Protein AF-A0A0B7BZL6-F1 (afdb_monomer_lite)

Sequence (78 aa):
RIRRFNDVFEPISNRIDEIYKILSGNESAQAFLAPENAEEPYLEGVVYNCVAPGKRFRPMDQLSGGEKTIAALALLFA

Foldseek 3Di:
DVVVCCVPPVVLQVQLQVLLCVLLVHNQKGWGKAAPDPVCSPVGDIQIFIDHPPHDTDGPVPDDPVSVVSSVVSSVVD

Secondary structure (DSSP, 8-state):
-HHHHHHHHHHHHHHHHHHHHHHHT-TT-EEEEEES-SSSTTTS-EEEEEE-TT-----GGGS-HHHHHHHHHHHHH-

Structure (mmCIF, N/CA/C/O backbone):
data_AF-A0A0B7BZL6-F1
#
_entry.id   AF-A0A0B7BZL6-F1
#
loop_
_atom_site.group_PDB
_atom_site.id
_atom_site.type_symbol
_atom_site.label_atom_id
_atom_site.label_alt_id
_atom_site.label_comp_id
_atom_site.label_asym_id
_atom_site.label_entity_id
_atom_site.label_seq_id
_atom_site.pdbx_PDB_ins_code
_atom_site.Cartn_x
_atom_site.Cartn_y
_atom_site.Cartn_z
_atom_site.occupancy
_atom_site.B_iso_or_equiv
_atom_site.auth_seq_id
_atom_site.auth_comp_id
_atom_site.auth_asym_id
_atom_site.auth_atom_id
_atom_site.pdbx_PDB_model_num
ATOM 1 N N . ARG A 1 1 ? 8.325 -5.426 -21.510 1.00 87.19 1 ARG A N 1
ATOM 2 C CA . ARG A 1 1 ? 8.603 -5.846 -20.116 1.00 87.19 1 ARG A CA 1
ATOM 3 C C . ARG A 1 1 ? 7.868 -4.921 -19.158 1.00 87.19 1 ARG A C 1
ATOM 5 O O . ARG A 1 1 ? 6.939 -5.415 -18.542 1.00 87.19 1 ARG A O 1
ATOM 12 N N . ILE A 1 2 ? 8.134 -3.608 -19.213 1.00 91.69 2 ILE A N 1
ATOM 13 C CA . ILE A 1 2 ? 7.377 -2.536 -18.524 1.00 91.69 2 ILE A CA 1
ATOM 14 C C . ILE A 1 2 ? 5.863 -2.773 -18.531 1.00 91.69 2 ILE A C 1
ATOM 16 O O . ILE A 1 2 ? 5.269 -2.941 -17.480 1.00 91.69 2 ILE A O 1
ATOM 20 N N . ARG A 1 3 ? 5.252 -2.887 -19.720 1.00 93.50 3 ARG A N 1
ATOM 21 C CA . ARG A 1 3 ? 3.796 -3.065 -19.843 1.00 93.50 3 ARG A CA 1
ATOM 22 C C . ARG A 1 3 ? 3.245 -4.222 -19.000 1.00 93.50 3 ARG A C 1
ATOM 24 O O . ARG A 1 3 ? 2.325 -4.013 -18.237 1.00 93.50 3 ARG A O 1
ATOM 31 N N . ARG A 1 4 ? 3.856 -5.412 -19.076 1.00 94.81 4 ARG A N 1
ATOM 32 C CA . ARG A 1 4 ? 3.397 -6.588 -18.311 1.00 94.81 4 ARG A CA 1
ATOM 33 C C . ARG A 1 4 ? 3.565 -6.412 -16.802 1.00 94.81 4 ARG A C 1
ATOM 35 O O . ARG A 1 4 ? 2.784 -6.978 -16.054 1.00 94.81 4 ARG A O 1
ATOM 42 N N . PHE A 1 5 ? 4.600 -5.687 -16.376 1.00 94.56 5 PHE A N 1
ATOM 43 C CA . PHE A 1 5 ? 4.788 -5.353 -14.968 1.00 94.56 5 PHE A CA 1
ATOM 44 C C . PHE A 1 5 ? 3.674 -4.407 -14.509 1.00 94.56 5 PHE A C 1
ATOM 46 O O . PHE A 1 5 ? 2.964 -4.729 -13.564 1.00 94.56 5 PHE A O 1
ATOM 53 N N . ASN A 1 6 ? 3.456 -3.304 -15.231 1.00 93.88 6 ASN A N 1
ATOM 54 C CA . ASN A 1 6 ? 2.443 -2.305 -14.883 1.00 93.88 6 ASN A CA 1
ATOM 55 C C . ASN A 1 6 ? 1.017 -2.871 -14.939 1.00 93.88 6 ASN A C 1
ATOM 57 O O . ASN A 1 6 ? 0.239 -2.584 -14.037 1.00 93.88 6 ASN A O 1
ATOM 61 N N . ASP A 1 7 ? 0.709 -3.741 -15.911 1.00 95.69 7 ASP A N 1
ATOM 62 C CA . ASP A 1 7 ? -0.597 -4.412 -16.042 1.00 95.69 7 ASP A CA 1
ATOM 63 C C . ASP A 1 7 ? -0.993 -5.182 -14.758 1.00 95.69 7 ASP A C 1
ATOM 65 O O . ASP A 1 7 ? -2.179 -5.361 -14.489 1.00 95.69 7 ASP A O 1
ATOM 69 N N . VAL A 1 8 ? -0.014 -5.640 -13.965 1.00 93.69 8 VAL A N 1
ATOM 70 C CA . VAL A 1 8 ? -0.231 -6.332 -12.680 1.00 93.69 8 VAL A CA 1
ATOM 71 C C . VAL A 1 8 ? -0.035 -5.390 -11.492 1.00 93.69 8 VAL A C 1
ATOM 73 O O . VAL A 1 8 ? -0.797 -5.437 -10.531 1.00 93.69 8 VAL A O 1
ATOM 76 N N . PHE A 1 9 ? 0.979 -4.529 -11.550 1.00 95.06 9 PHE A N 1
ATOM 77 C CA . PHE A 1 9 ? 1.389 -3.686 -10.435 1.00 95.06 9 PHE A CA 1
ATOM 78 C C . PHE A 1 9 ? 0.399 -2.554 -10.131 1.00 95.06 9 PHE A C 1
ATOM 80 O O . PHE A 1 9 ? 0.076 -2.332 -8.966 1.00 95.06 9 PHE A O 1
ATOM 87 N N . GLU A 1 10 ? -0.111 -1.851 -11.150 1.00 94.25 10 GLU A N 1
ATOM 88 C CA . GLU A 1 10 ? -1.045 -0.729 -10.956 1.00 94.25 10 GLU A CA 1
ATOM 89 C C . GLU A 1 10 ? -2.327 -1.145 -10.219 1.00 94.25 10 GLU A C 1
ATOM 91 O O . GLU A 1 10 ? -2.680 -0.485 -9.240 1.00 94.25 10 GLU A O 1
ATOM 96 N N . PRO A 1 11 ? -3.025 -2.233 -10.611 1.00 95.62 11 PRO A N 1
ATOM 97 C CA . PRO A 1 11 ? -4.211 -2.690 -9.891 1.00 95.62 11 PRO A CA 1
ATOM 98 C C . PRO A 1 11 ? -3.960 -2.952 -8.401 1.00 95.62 11 PRO A C 1
ATOM 100 O O . PRO A 1 11 ? -4.768 -2.534 -7.572 1.00 95.62 11 PRO A O 1
ATOM 103 N N . ILE A 1 12 ? -2.833 -3.589 -8.067 1.00 95.62 12 ILE A N 1
ATOM 104 C CA . ILE A 1 12 ? -2.448 -3.910 -6.684 1.00 95.62 12 ILE A CA 1
ATOM 105 C C . ILE A 1 12 ? -2.143 -2.619 -5.916 1.00 95.62 12 ILE A C 1
ATOM 107 O O . ILE A 1 12 ? -2.691 -2.377 -4.840 1.00 95.62 12 ILE A O 1
ATOM 111 N N . SER A 1 13 ? -1.318 -1.745 -6.499 1.00 95.06 13 SER A N 1
ATOM 112 C CA . SER A 1 13 ? -0.947 -0.457 -5.907 1.00 95.06 13 SER A CA 1
ATOM 113 C C . SER A 1 13 ? -2.152 0.454 -5.666 1.00 95.06 13 SER A C 1
ATOM 115 O O . SER A 1 13 ? -2.139 1.241 -4.723 1.00 95.06 13 SER A O 1
ATOM 117 N N . ASN A 1 14 ? -3.192 0.364 -6.496 1.00 94.75 14 ASN A N 1
ATOM 118 C CA . ASN A 1 14 ? -4.401 1.172 -6.346 1.00 94.75 14 ASN A CA 1
ATOM 119 C C . ASN A 1 14 ? -5.355 0.629 -5.269 1.00 94.75 14 ASN A C 1
ATOM 121 O O . ASN A 1 14 ? -6.143 1.396 -4.723 1.00 94.75 14 ASN A O 1
ATOM 125 N N . ARG A 1 15 ? -5.300 -0.673 -4.954 1.00 95.94 15 ARG A N 1
ATOM 126 C CA . ARG A 1 15 ? -6.195 -1.328 -3.979 1.00 95.94 15 ARG A CA 1
ATOM 127 C C . ARG A 1 15 ? -5.614 -1.445 -2.576 1.00 95.94 15 ARG A C 1
ATOM 129 O O . ARG A 1 15 ? -6.369 -1.491 -1.606 1.00 95.94 15 ARG A O 1
ATOM 136 N N . ILE A 1 16 ? -4.288 -1.487 -2.454 1.00 95.75 16 ILE A N 1
ATOM 137 C CA . ILE A 1 16 ? -3.606 -1.746 -1.181 1.00 95.75 16 ILE A CA 1
ATOM 138 C C . ILE A 1 16 ? -3.996 -0.758 -0.071 1.00 95.75 16 ILE A C 1
ATOM 140 O O . ILE A 1 16 ? -4.166 -1.170 1.076 1.00 95.75 16 ILE A O 1
ATOM 144 N N . ASP A 1 17 ? -4.177 0.525 -0.402 1.00 94.69 17 ASP A N 1
ATOM 145 C CA . ASP A 1 17 ? -4.546 1.570 0.561 1.00 94.69 17 ASP A CA 1
ATOM 146 C C . ASP A 1 17 ? -5.948 1.342 1.143 1.00 94.69 17 ASP A C 1
ATOM 148 O O . ASP A 1 17 ? -6.142 1.389 2.359 1.00 94.69 17 ASP A O 1
ATOM 152 N N . GLU A 1 18 ? -6.918 1.026 0.281 1.00 95.44 18 GLU A N 1
ATOM 153 C CA . GLU A 1 18 ? -8.298 0.742 0.679 1.00 95.44 18 GLU A CA 1
ATOM 154 C C . GLU A 1 18 ? -8.366 -0.494 1.584 1.00 95.44 18 GLU A C 1
ATOM 156 O O . GLU A 1 18 ? -8.941 -0.448 2.674 1.00 95.44 18 GLU A O 1
ATOM 161 N N . ILE A 1 19 ? -7.709 -1.583 1.183 1.00 95.75 19 ILE A N 1
ATOM 162 C CA . ILE A 1 19 ? -7.690 -2.832 1.952 1.00 95.75 19 ILE A CA 1
ATOM 163 C C . ILE A 1 19 ? -7.013 -2.623 3.306 1.00 95.75 19 ILE A C 1
ATOM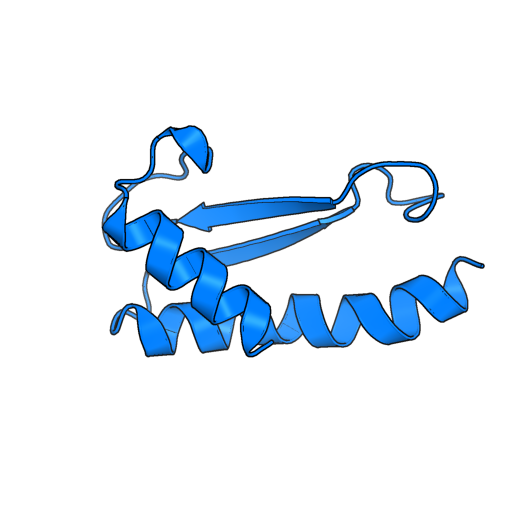 165 O O . ILE A 1 19 ? -7.518 -3.083 4.332 1.00 95.75 19 ILE A O 1
ATOM 169 N N . TYR A 1 20 ? -5.894 -1.900 3.346 1.00 94.50 20 TYR A N 1
ATOM 170 C CA . TYR A 1 20 ? -5.194 -1.628 4.596 1.00 94.50 20 TYR A CA 1
ATOM 171 C C . TYR A 1 20 ? -6.034 -0.777 5.561 1.00 94.50 20 TYR A C 1
ATOM 173 O O . TYR A 1 20 ? -6.071 -1.064 6.761 1.00 94.50 20 TYR A O 1
ATOM 181 N N . LYS A 1 21 ? -6.773 0.222 5.061 1.00 94.31 21 LYS A N 1
ATOM 182 C CA . LYS A 1 21 ? -7.724 1.012 5.865 1.00 94.31 21 LYS A CA 1
ATOM 183 C C . LYS A 1 21 ? -8.840 0.151 6.448 1.00 94.31 21 LYS A C 1
ATOM 185 O O . LYS A 1 21 ? -9.149 0.279 7.633 1.00 94.31 21 LYS A O 1
ATOM 190 N N . ILE A 1 22 ? -9.394 -0.763 5.649 1.00 94.62 22 ILE A N 1
ATOM 191 C CA . ILE A 1 22 ? -10.435 -1.698 6.095 1.00 94.62 22 ILE A CA 1
ATOM 192 C C . ILE A 1 22 ? -9.891 -2.622 7.193 1.00 94.62 22 ILE A C 1
ATOM 194 O O . ILE A 1 22 ? -10.497 -2.729 8.258 1.00 94.62 22 ILE A O 1
ATOM 198 N N . LEU A 1 23 ? -8.730 -3.250 6.978 1.00 93.12 23 LEU A N 1
ATOM 199 C CA . LEU A 1 23 ? -8.145 -4.195 7.937 1.00 93.12 23 LEU A CA 1
ATOM 200 C C . LEU A 1 23 ? -7.657 -3.529 9.229 1.00 93.12 23 LEU A C 1
ATOM 202 O O . LEU A 1 23 ? -7.711 -4.141 10.295 1.00 93.12 23 LEU A O 1
ATOM 206 N N . SER A 1 24 ? -7.178 -2.287 9.152 1.00 90.38 24 SER A N 1
ATOM 207 C CA . SER A 1 24 ? -6.785 -1.506 10.332 1.00 90.38 24 SER A CA 1
ATOM 208 C C . SER A 1 24 ? -7.971 -0.861 11.056 1.00 90.38 24 SER A C 1
ATOM 210 O O . SER A 1 24 ? -7.795 -0.350 12.164 1.00 90.38 24 SER A O 1
ATOM 212 N N . GLY A 1 25 ? -9.167 -0.879 10.455 1.00 91.19 25 GLY A N 1
ATOM 213 C CA . GLY A 1 25 ? -10.375 -0.273 11.012 1.00 91.19 25 GLY A CA 1
ATOM 214 C C . GLY A 1 25 ? -10.271 1.245 11.170 1.00 91.19 25 GLY A C 1
ATOM 215 O O . GLY A 1 25 ? -10.881 1.809 12.079 1.00 91.19 25 GLY A O 1
ATOM 216 N N . ASN A 1 26 ? -9.449 1.911 10.352 1.00 89.75 26 ASN A N 1
ATOM 217 C CA . ASN A 1 26 ? -9.172 3.332 10.507 1.00 89.75 26 ASN A CA 1
ATOM 218 C C . ASN A 1 26 ? -8.856 4.016 9.170 1.00 89.75 26 ASN A C 1
ATOM 220 O O . ASN A 1 26 ? -7.867 3.704 8.513 1.00 89.75 26 ASN A O 1
ATOM 224 N N . GLU A 1 27 ? -9.652 5.022 8.810 1.00 90.00 27 GLU A N 1
ATOM 225 C CA . GLU A 1 27 ? -9.499 5.767 7.551 1.00 90.00 27 GLU A CA 1
ATOM 226 C C . GLU A 1 27 ? -8.224 6.621 7.473 1.00 90.00 27 GLU A C 1
ATOM 228 O O . GLU A 1 27 ? -7.798 6.993 6.382 1.00 90.00 27 GLU A O 1
ATOM 233 N N . SER A 1 28 ? -7.604 6.939 8.615 1.00 90.00 28 SER A N 1
ATOM 234 C CA . SER A 1 28 ? -6.327 7.665 8.668 1.00 90.00 28 SER A CA 1
ATOM 235 C C . SER A 1 28 ? -5.112 6.753 8.483 1.00 90.00 28 SER A C 1
ATOM 237 O O . SER A 1 28 ? -3.987 7.252 8.432 1.00 90.00 28 SER A O 1
ATOM 239 N N . ALA A 1 29 ? -5.303 5.430 8.420 1.00 91.12 29 ALA A N 1
ATOM 240 C CA . ALA A 1 29 ? -4.253 4.520 7.989 1.00 91.12 29 ALA A CA 1
ATOM 241 C C . ALA A 1 29 ? -3.958 4.743 6.503 1.00 91.12 29 ALA A C 1
ATOM 243 O O . ALA A 1 29 ? -4.854 5.079 5.731 1.00 91.12 29 ALA A O 1
ATOM 244 N N . GLN A 1 30 ? -2.707 4.551 6.097 1.00 92.19 30 GLN A N 1
ATOM 245 C CA . GLN A 1 30 ? -2.330 4.648 4.688 1.00 92.19 30 GLN A CA 1
ATOM 246 C C . GLN A 1 30 ? -1.369 3.530 4.322 1.00 92.19 30 GLN A C 1
ATOM 248 O O . GLN A 1 30 ? -0.493 3.189 5.119 1.00 92.19 30 GLN A O 1
ATOM 253 N N . ALA A 1 31 ? -1.503 2.987 3.120 1.00 92.38 31 ALA A N 1
ATOM 254 C CA . ALA A 1 31 ? -0.543 2.044 2.564 1.00 92.38 31 ALA A CA 1
ATOM 255 C C . ALA A 1 31 ? -0.178 2.442 1.138 1.00 92.38 31 ALA A C 1
ATOM 257 O O . ALA A 1 31 ? -1.033 2.830 0.348 1.00 92.38 31 ALA A O 1
ATOM 258 N N . PHE A 1 32 ? 1.107 2.349 0.814 1.00 92.25 32 PHE A N 1
ATOM 259 C CA . PHE A 1 32 ? 1.625 2.748 -0.483 1.00 92.25 32 PHE A CA 1
ATOM 260 C C . PHE A 1 32 ? 2.634 1.735 -1.000 1.00 92.25 32 PHE A C 1
ATOM 262 O O . PHE A 1 32 ? 3.501 1.268 -0.255 1.00 92.25 32 PHE A O 1
ATOM 269 N N . LEU A 1 33 ? 2.516 1.435 -2.289 1.00 93.12 33 LEU A N 1
ATOM 270 C CA . LEU A 1 33 ? 3.385 0.533 -3.021 1.00 93.12 33 LEU A CA 1
ATOM 271 C C . LEU A 1 33 ? 3.975 1.302 -4.207 1.00 93.12 33 LEU A C 1
ATOM 273 O O . LEU A 1 33 ? 3.230 1.864 -5.003 1.00 93.12 33 LEU A O 1
ATOM 277 N N . ALA A 1 34 ? 5.299 1.341 -4.337 1.00 92.75 34 ALA A N 1
ATOM 278 C CA . ALA A 1 34 ? 5.949 1.966 -5.489 1.00 92.75 34 ALA A CA 1
ATOM 279 C C . ALA A 1 34 ? 7.207 1.215 -5.914 1.00 92.75 34 ALA A C 1
ATOM 281 O O . ALA A 1 34 ? 7.912 0.692 -5.054 1.00 92.75 34 ALA A O 1
ATOM 282 N N . PRO A 1 35 ? 7.524 1.181 -7.216 1.00 94.56 35 PRO A N 1
ATOM 283 C CA . PRO A 1 35 ? 8.817 0.694 -7.670 1.00 94.56 35 PRO A CA 1
ATOM 284 C C . PRO A 1 35 ? 9.933 1.651 -7.229 1.00 94.56 35 PRO A C 1
ATOM 286 O O . PRO A 1 35 ? 9.735 2.866 -7.194 1.00 94.56 35 PRO A O 1
ATOM 289 N N . GLU A 1 36 ? 11.111 1.112 -6.921 1.00 94.06 36 GLU A N 1
ATOM 290 C CA . GLU A 1 36 ? 12.311 1.913 -6.624 1.00 94.06 36 GLU A CA 1
ATOM 291 C C . GLU A 1 36 ? 12.787 2.696 -7.857 1.00 94.06 36 GLU A C 1
ATOM 293 O O . GLU A 1 36 ? 13.207 3.848 -7.748 1.00 94.06 36 GLU A O 1
ATOM 298 N N . ASN A 1 37 ? 12.613 2.105 -9.042 1.00 92.62 37 ASN A N 1
ATOM 299 C CA . ASN A 1 37 ? 12.951 2.701 -10.325 1.00 92.62 37 ASN A CA 1
ATOM 300 C C . ASN A 1 37 ? 11.705 2.825 -11.210 1.00 92.62 37 ASN A C 1
ATOM 302 O O . ASN A 1 37 ? 11.139 1.829 -11.655 1.00 92.62 37 ASN A O 1
ATOM 306 N N . ALA A 1 38 ? 11.270 4.056 -11.481 1.00 88.81 38 ALA A N 1
ATOM 307 C CA . ALA A 1 38 ? 10.079 4.306 -12.293 1.00 88.81 38 ALA A CA 1
ATOM 308 C C . ALA A 1 38 ? 10.292 4.055 -13.800 1.00 88.81 38 ALA A C 1
ATOM 310 O O . ALA A 1 38 ? 9.322 3.780 -14.507 1.00 88.81 38 ALA A O 1
ATOM 311 N N . GLU A 1 39 ? 11.529 4.141 -14.303 1.00 90.12 39 GLU A N 1
ATOM 312 C CA . GLU A 1 39 ? 11.840 3.910 -15.722 1.00 90.12 39 GLU A CA 1
ATOM 313 C C . GLU A 1 39 ? 11.932 2.412 -16.035 1.00 90.12 39 GLU A C 1
ATOM 315 O O . GLU A 1 39 ? 11.358 1.931 -17.018 1.00 90.12 39 GLU A O 1
ATOM 320 N N . GLU A 1 40 ? 12.597 1.653 -15.160 1.00 92.50 40 GLU A N 1
ATOM 321 C CA . GLU A 1 40 ? 12.781 0.207 -15.291 1.00 92.50 40 GLU A CA 1
ATOM 322 C C . GLU A 1 40 ? 12.345 -0.552 -14.019 1.00 92.50 40 GLU A C 1
ATOM 324 O O . GLU A 1 40 ? 13.164 -1.187 -13.351 1.00 92.50 40 GLU A O 1
ATOM 329 N N . PRO A 1 41 ? 11.034 -0.581 -13.696 1.00 92.50 41 PRO A N 1
ATOM 330 C CA . PRO A 1 41 ? 10.516 -1.094 -12.417 1.00 92.50 41 PRO A CA 1
ATOM 331 C C . PRO A 1 41 ? 10.697 -2.604 -12.203 1.00 92.50 41 PRO A C 1
ATOM 333 O O . PRO A 1 41 ? 10.444 -3.124 -11.125 1.00 92.50 41 PRO A O 1
ATOM 336 N N . TYR A 1 42 ? 11.128 -3.324 -13.238 1.00 91.50 42 TYR A N 1
ATOM 337 C CA . TYR A 1 42 ? 11.407 -4.761 -13.216 1.00 91.50 42 TYR A CA 1
ATOM 338 C C . TYR A 1 42 ? 12.882 -5.092 -12.932 1.00 91.50 42 TYR A C 1
ATOM 340 O O . TYR A 1 42 ? 13.222 -6.275 -12.904 1.00 91.50 42 TYR A O 1
ATOM 348 N N . LEU A 1 43 ? 13.762 -4.090 -12.813 1.00 93.56 43 LEU A N 1
ATOM 349 C CA . LEU A 1 43 ? 15.191 -4.287 -12.532 1.00 93.56 43 LEU A CA 1
ATOM 350 C C . LEU A 1 43 ? 15.560 -4.086 -11.059 1.00 93.56 43 LEU A C 1
ATOM 352 O O . LEU A 1 43 ? 16.616 -4.554 -10.640 1.00 93.56 43 LEU A O 1
ATOM 356 N N . GLU A 1 44 ? 14.70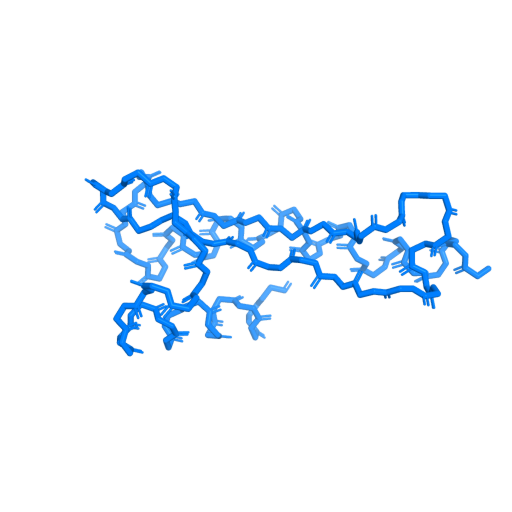2 -3.420 -10.291 1.00 93.50 44 GLU A N 1
ATOM 357 C CA . GLU A 1 44 ? 14.935 -3.060 -8.890 1.00 93.50 44 GLU A CA 1
ATOM 358 C C . GLU A 1 44 ? 13.786 -3.539 -7.989 1.00 93.50 44 GLU A C 1
ATOM 360 O O . GLU A 1 44 ? 12.926 -4.321 -8.409 1.00 93.50 44 GLU A O 1
ATOM 365 N N . GLY A 1 45 ? 13.808 -3.129 -6.720 1.00 92.06 45 GLY A N 1
ATOM 366 C CA . GLY A 1 45 ? 12.807 -3.501 -5.736 1.00 92.06 45 GLY A CA 1
ATOM 367 C C . GLY A 1 45 ? 11.496 -2.727 -5.857 1.00 92.06 45 GLY A C 1
ATOM 368 O O . GLY A 1 45 ? 11.320 -1.795 -6.646 1.00 92.06 45 GLY A O 1
ATOM 369 N N . VAL A 1 46 ? 10.559 -3.128 -5.002 1.00 93.00 46 VAL A N 1
ATOM 370 C CA . VAL A 1 46 ? 9.314 -2.411 -4.738 1.00 93.00 46 VAL A CA 1
ATOM 371 C C . VAL A 1 46 ? 9.325 -1.997 -3.276 1.00 93.00 46 VAL A C 1
ATOM 373 O O . VAL A 1 46 ? 9.471 -2.829 -2.380 1.00 93.00 46 VAL A O 1
ATOM 376 N N . VAL A 1 47 ? 9.120 -0.710 -3.035 1.00 91.56 47 VAL A N 1
ATOM 377 C CA . VAL A 1 47 ? 8.990 -0.144 -1.702 1.00 91.56 47 VAL A CA 1
ATOM 378 C C . VAL A 1 47 ? 7.550 -0.298 -1.234 1.00 91.56 47 VAL A C 1
ATOM 380 O O . VAL A 1 47 ? 6.621 0.225 -1.855 1.00 91.56 47 VAL A O 1
ATOM 383 N N . TYR A 1 48 ? 7.376 -0.976 -0.101 1.00 91.56 48 TYR A N 1
ATOM 384 C CA . TYR A 1 48 ? 6.102 -1.059 0.600 1.00 91.56 48 TYR A CA 1
ATOM 385 C C . TYR A 1 48 ? 6.164 -0.266 1.906 1.00 91.56 48 TYR A C 1
ATOM 387 O O . TYR A 1 48 ? 6.943 -0.581 2.805 1.00 91.56 48 TYR A O 1
ATOM 395 N N . ASN A 1 49 ? 5.340 0.778 2.009 1.00 90.00 49 ASN A N 1
ATOM 396 C CA . ASN A 1 49 ? 5.262 1.635 3.188 1.00 90.00 49 ASN A CA 1
ATOM 397 C C . ASN A 1 49 ? 3.847 1.658 3.754 1.00 90.00 49 ASN A C 1
ATOM 399 O O . ASN A 1 49 ? 2.868 1.716 3.012 1.00 90.00 49 ASN A O 1
ATOM 403 N N . CYS A 1 50 ? 3.750 1.675 5.082 1.00 90.19 50 CYS A N 1
ATOM 404 C CA . CYS A 1 50 ? 2.483 1.760 5.799 1.00 90.19 50 CYS A CA 1
ATOM 405 C C . CYS A 1 50 ? 2.553 2.834 6.884 1.00 90.19 50 CYS A C 1
ATOM 407 O O . CYS A 1 50 ? 3.513 2.910 7.652 1.00 90.19 50 CYS A O 1
ATOM 409 N N . VAL A 1 51 ? 1.498 3.634 6.985 1.00 89.12 51 VAL A N 1
ATOM 410 C CA . VAL A 1 51 ? 1.283 4.611 8.049 1.00 89.12 51 VAL A CA 1
ATOM 411 C C . VAL A 1 51 ? 0.182 4.074 8.947 1.00 89.12 51 VAL A C 1
ATOM 413 O O . VAL A 1 51 ? -0.963 3.911 8.530 1.00 89.12 51 VAL A O 1
ATOM 416 N N . ALA A 1 52 ? 0.542 3.754 10.185 1.00 81.81 52 ALA A N 1
ATOM 417 C CA . ALA A 1 52 ? -0.430 3.331 11.179 1.00 81.81 52 ALA A CA 1
ATOM 418 C C . ALA A 1 52 ? -1.272 4.522 11.679 1.00 81.81 52 ALA A C 1
ATOM 420 O O . ALA A 1 52 ? -0.776 5.655 11.710 1.00 81.81 52 ALA A O 1
ATOM 421 N N . PRO A 1 53 ? -2.510 4.277 12.140 1.00 79.06 53 PRO A N 1
ATOM 422 C CA . PRO A 1 53 ? -3.393 5.324 12.638 1.00 79.06 53 PRO A CA 1
ATOM 423 C C . PRO A 1 53 ? -2.754 6.198 13.716 1.00 79.06 53 PRO A C 1
ATOM 425 O O . PRO A 1 53 ? -2.201 5.700 14.698 1.00 79.06 53 PRO A O 1
ATOM 428 N N . GLY A 1 54 ? -2.825 7.518 13.537 1.00 76.69 54 GLY A N 1
ATOM 429 C CA . GLY A 1 54 ? -2.308 8.486 14.508 1.00 76.69 54 GLY A CA 1
ATOM 430 C C . GLY A 1 54 ? -0.778 8.537 14.626 1.00 76.69 54 GLY A C 1
ATOM 431 O O . GLY A 1 54 ? -0.262 9.251 15.488 1.00 76.69 54 GLY A O 1
ATOM 432 N N . LYS A 1 55 ? -0.028 7.818 13.777 1.00 74.00 55 LYS A N 1
ATOM 433 C CA . LYS A 1 55 ? 1.437 7.902 13.710 1.00 74.00 55 LYS A CA 1
ATOM 434 C C . LYS A 1 55 ? 1.871 8.684 12.471 1.00 74.00 55 LYS A C 1
ATOM 436 O O . LYS A 1 55 ? 1.224 8.663 11.433 1.00 74.00 55 LYS A O 1
ATOM 441 N N . ARG A 1 56 ? 3.012 9.370 12.583 1.00 75.19 56 ARG A N 1
ATOM 442 C CA . ARG A 1 56 ? 3.715 9.923 11.415 1.00 75.19 56 ARG A CA 1
ATOM 443 C C . ARG A 1 56 ? 4.224 8.786 10.531 1.00 75.19 56 ARG A C 1
ATOM 445 O O . ARG A 1 56 ? 4.395 7.670 11.023 1.00 75.19 56 ARG A O 1
ATOM 452 N N . PHE A 1 57 ? 4.518 9.102 9.272 1.00 74.88 57 PHE A N 1
ATOM 453 C CA . PHE A 1 57 ? 5.204 8.198 8.354 1.00 74.88 57 PHE A CA 1
ATOM 454 C C . PHE A 1 57 ? 6.443 7.600 9.028 1.00 74.88 57 PHE A C 1
ATOM 456 O O . PHE A 1 57 ? 7.315 8.332 9.508 1.00 74.88 57 PHE A O 1
ATOM 463 N N . ARG A 1 58 ? 6.491 6.271 9.100 1.00 69.44 58 ARG A N 1
ATOM 464 C CA . ARG A 1 58 ? 7.642 5.524 9.597 1.00 69.44 58 ARG A CA 1
ATOM 465 C C . ARG A 1 58 ? 7.951 4.390 8.630 1.00 69.44 58 ARG A C 1
ATOM 467 O O . ARG A 1 58 ? 7.014 3.799 8.096 1.00 69.44 58 ARG A O 1
ATOM 474 N N . PRO A 1 59 ? 9.237 4.065 8.438 1.00 70.56 59 PRO A N 1
ATOM 475 C CA . PRO A 1 59 ? 9.616 2.887 7.680 1.0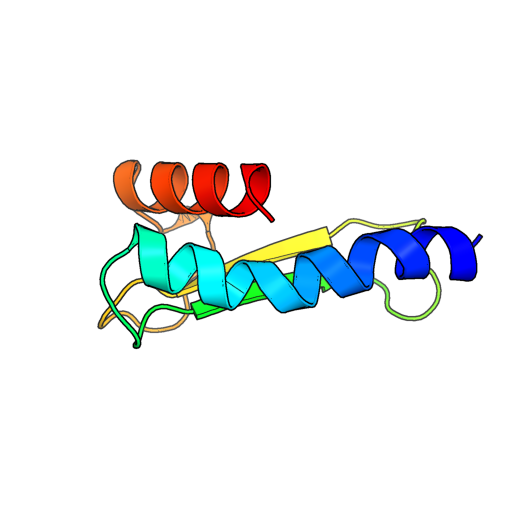0 70.56 59 PRO A CA 1
ATOM 476 C C . PRO A 1 59 ? 9.045 1.632 8.342 1.00 70.56 59 PRO A C 1
ATOM 478 O O . PRO A 1 59 ? 8.881 1.573 9.567 1.00 70.56 59 PRO A O 1
ATOM 481 N N . MET A 1 60 ? 8.762 0.624 7.522 1.00 78.31 60 MET A N 1
ATOM 482 C CA . MET A 1 60 ? 8.050 -0.584 7.934 1.00 78.31 60 MET A CA 1
ATOM 483 C C . MET A 1 60 ? 8.714 -1.309 9.114 1.00 78.31 60 MET A C 1
ATOM 485 O O . MET A 1 60 ? 8.027 -1.868 9.968 1.00 78.31 60 MET A O 1
ATOM 489 N N . ASP A 1 61 ? 10.039 -1.215 9.238 1.00 80.06 61 ASP A N 1
ATOM 490 C CA . ASP A 1 61 ? 10.815 -1.790 10.339 1.00 80.06 61 ASP A CA 1
ATOM 491 C C . ASP A 1 61 ? 10.407 -1.278 11.722 1.00 80.06 61 ASP A C 1
ATOM 493 O O . ASP A 1 61 ? 10.473 -2.036 12.693 1.00 80.06 61 ASP A O 1
ATOM 497 N N . GLN A 1 62 ? 9.932 -0.032 11.806 1.00 79.00 62 GLN A N 1
ATOM 498 C CA . GLN A 1 62 ? 9.528 0.631 13.049 1.00 79.00 62 GLN A CA 1
ATOM 499 C C . GLN A 1 62 ? 8.062 0.379 13.434 1.00 79.00 62 GLN A C 1
ATOM 501 O O . GLN A 1 62 ? 7.591 0.9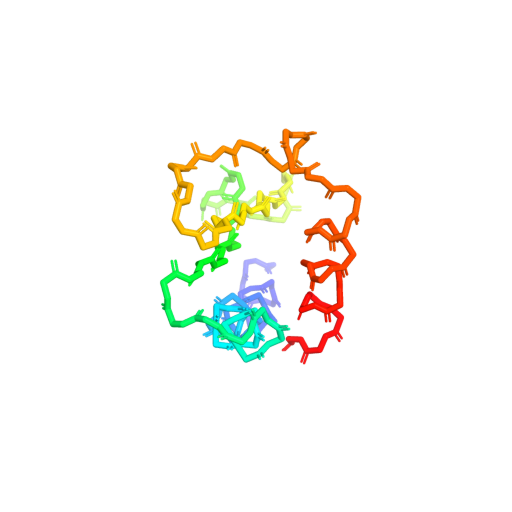14 14.444 1.00 79.00 62 GLN A O 1
ATOM 506 N N . LEU A 1 63 ? 7.328 -0.407 12.644 1.00 81.62 63 LEU A N 1
ATOM 507 C CA . LEU A 1 63 ? 5.986 -0.858 12.993 1.00 81.62 63 LEU A CA 1
ATOM 508 C C . LEU A 1 63 ? 6.044 -2.000 14.016 1.00 81.62 63 LEU A C 1
ATOM 510 O O . LEU A 1 63 ? 6.967 -2.820 14.028 1.00 81.62 63 LEU A O 1
ATOM 514 N N . SER A 1 64 ? 5.030 -2.068 14.874 1.00 88.00 64 SER A N 1
ATOM 515 C CA . SER A 1 64 ? 4.818 -3.207 15.768 1.00 88.00 64 SER A CA 1
ATOM 516 C C . SER A 1 64 ? 4.557 -4.491 14.971 1.00 88.00 64 SER A C 1
ATOM 518 O O . SER A 1 64 ? 4.124 -4.450 13.819 1.00 88.00 64 SER A O 1
ATOM 520 N N . GLY A 1 65 ? 4.775 -5.656 15.588 1.00 90.00 65 GLY A N 1
ATOM 521 C CA . GLY A 1 65 ? 4.506 -6.946 14.936 1.00 90.00 65 GLY A CA 1
ATOM 522 C C . GLY A 1 65 ? 3.049 -7.108 14.475 1.00 90.00 65 GLY A C 1
ATOM 523 O O . GLY A 1 65 ? 2.805 -7.679 13.413 1.00 90.00 65 GLY A O 1
ATOM 524 N N . GLY A 1 66 ? 2.089 -6.544 15.219 1.00 89.31 66 GLY A N 1
ATOM 525 C CA . GLY A 1 66 ? 0.676 -6.522 14.827 1.00 89.31 66 GLY A CA 1
ATOM 526 C C . GLY A 1 66 ? 0.429 -5.676 13.577 1.00 89.31 66 GLY A C 1
ATOM 527 O O . GLY A 1 66 ? -0.177 -6.157 12.626 1.00 89.31 66 GLY A O 1
ATOM 528 N N . GLU A 1 67 ? 0.972 -4.456 13.528 1.00 88.62 67 GLU A N 1
ATOM 529 C CA . GLU A 1 67 ? 0.882 -3.574 12.351 1.00 88.62 67 GLU A CA 1
ATOM 530 C C . GLU A 1 67 ? 1.542 -4.213 11.115 1.00 88.62 67 GLU A C 1
ATOM 532 O O . GLU A 1 67 ? 0.964 -4.192 10.031 1.00 88.62 67 GLU A O 1
ATOM 537 N N . LYS A 1 68 ? 2.703 -4.865 11.284 1.00 91.25 68 LYS A N 1
ATOM 538 C CA . LYS A 1 68 ? 3.363 -5.631 10.211 1.00 91.25 68 LYS A CA 1
ATOM 539 C C . LYS A 1 68 ? 2.494 -6.784 9.705 1.00 91.25 68 LYS A C 1
ATOM 541 O O . LYS A 1 68 ? 2.456 -7.033 8.506 1.00 91.25 68 LYS A O 1
ATOM 546 N N . THR A 1 69 ? 1.779 -7.463 10.602 1.00 93.31 69 THR A N 1
ATOM 547 C CA . THR A 1 69 ? 0.877 -8.567 10.237 1.00 93.31 69 THR A CA 1
ATOM 548 C C . THR A 1 69 ? -0.319 -8.061 9.435 1.00 93.31 69 THR A C 1
ATOM 550 O O . THR A 1 69 ? -0.644 -8.637 8.402 1.00 93.31 69 THR A O 1
ATOM 553 N N . ILE A 1 70 ? -0.938 -6.953 9.855 1.00 92.81 70 ILE A N 1
ATOM 554 C CA . ILE A 1 70 ? -2.044 -6.329 9.113 1.00 92.81 70 ILE A CA 1
ATOM 555 C C . ILE A 1 70 ? -1.583 -5.856 7.733 1.00 92.81 70 ILE A C 1
ATOM 557 O O . ILE A 1 70 ? -2.277 -6.089 6.749 1.00 92.81 70 ILE A O 1
ATOM 561 N N . ALA A 1 71 ? -0.401 -5.248 7.640 1.00 92.00 71 ALA A N 1
ATOM 562 C CA . ALA A 1 71 ? 0.165 -4.833 6.363 1.00 92.00 71 ALA A CA 1
ATOM 563 C C . ALA A 1 71 ? 0.453 -6.030 5.435 1.00 92.00 71 ALA A C 1
ATOM 565 O O . ALA A 1 71 ? 0.096 -6.011 4.261 1.00 92.00 71 ALA A O 1
ATOM 566 N N . ALA A 1 72 ? 1.019 -7.120 5.961 1.00 93.69 72 ALA A N 1
ATOM 567 C CA . ALA A 1 72 ? 1.227 -8.342 5.185 1.00 93.69 72 ALA A CA 1
ATOM 568 C C . ALA A 1 72 ? -0.098 -8.947 4.681 1.00 93.69 72 ALA A C 1
ATOM 570 O O . ALA A 1 72 ? -0.185 -9.365 3.528 1.00 93.69 72 ALA A O 1
ATOM 571 N N . LEU A 1 73 ? -1.141 -8.955 5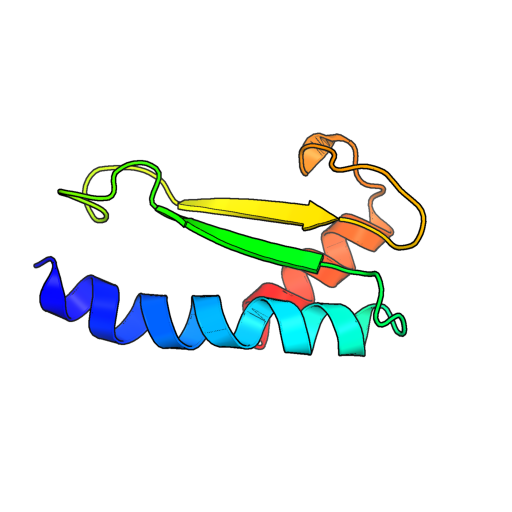.518 1.00 94.69 73 LEU A N 1
ATOM 572 C CA . LEU A 1 73 ? -2.480 -9.401 5.125 1.00 94.69 73 LEU A CA 1
ATOM 573 C C . LEU A 1 73 ? -3.104 -8.485 4.066 1.00 94.69 73 LEU A C 1
ATOM 575 O O . LEU A 1 73 ? -3.727 -8.983 3.134 1.00 94.69 73 LEU A O 1
ATOM 579 N N . ALA A 1 74 ? -2.907 -7.169 4.176 1.00 94.75 74 ALA A N 1
ATOM 580 C CA . ALA A 1 74 ? -3.382 -6.222 3.174 1.00 94.75 74 ALA A CA 1
ATOM 581 C C . ALA A 1 74 ? -2.754 -6.500 1.804 1.00 94.75 74 ALA A C 1
ATOM 583 O O . ALA A 1 74 ? -3.466 -6.536 0.807 1.00 94.75 74 ALA A O 1
ATOM 584 N N . LEU A 1 75 ? -1.444 -6.768 1.766 1.00 93.69 75 LEU A N 1
ATOM 585 C CA . LEU A 1 75 ? -0.7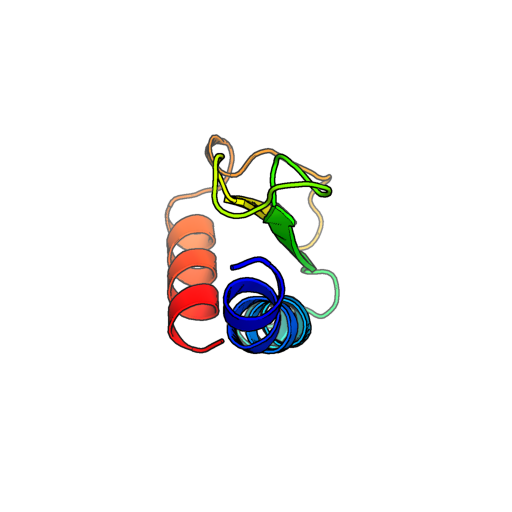34 -7.102 0.532 1.00 93.69 75 LEU A CA 1
ATOM 586 C C . LEU A 1 75 ? -1.173 -8.442 -0.069 1.00 93.69 75 LEU A C 1
ATOM 588 O O . LEU A 1 75 ? -1.174 -8.588 -1.284 1.00 93.69 75 LEU A O 1
ATOM 592 N N . LEU A 1 76 ? -1.567 -9.411 0.761 1.00 94.38 76 LEU A N 1
ATOM 593 C CA . LEU A 1 76 ? -2.064 -10.706 0.292 1.00 94.38 76 LEU A CA 1
ATOM 594 C C . LEU A 1 76 ? -3.458 -10.614 -0.354 1.00 94.38 76 LEU A C 1
ATOM 596 O O . LEU A 1 76 ? -3.787 -11.436 -1.206 1.00 94.38 76 LEU A O 1
ATOM 600 N N . PHE A 1 77 ? -4.282 -9.655 0.076 1.00 93.06 77 PHE A N 1
ATOM 601 C CA . PHE A 1 77 ? -5.643 -9.467 -0.436 1.00 93.06 77 PHE A CA 1
ATOM 602 C C . PHE A 1 77 ? -5.757 -8.461 -1.591 1.00 93.06 77 PHE A C 1
ATOM 604 O O . PHE A 1 77 ? -6.813 -8.421 -2.227 1.00 93.06 77 PHE A O 1
ATOM 611 N N . ALA A 1 78 ? -4.722 -7.650 -1.833 1.00 89.56 78 ALA A N 1
ATOM 612 C CA . ALA A 1 78 ? -4.677 -6.639 -2.895 1.00 89.56 78 ALA A CA 1
ATOM 613 C C . ALA A 1 78 ? -4.512 -7.248 -4.292 1.00 89.56 78 ALA A C 1
ATOM 615 O O . ALA A 1 78 ? -5.240 -6.782 -5.203 1.00 89.56 78 ALA A O 1
#

Radius of gyration: 12.93 Å; chains: 1; bounding box: 26×21×36 Å

Organism: NCBI:txid1028688

pLDDT: mean 90.2, std 6.27, range [69.44, 95.94]

InterPro domains:
  IPR027417 P-loop containing nucleoside triphosphate hydrolase [G3DSA:3.40.50.300] (1-78)
  IPR027417 P-loop containing nucleoside triphosphate hydrolase [SSF52540] (3-77)